Protein AF-A0A815A4K5-F1 (afdb_monomer)

InterPro domains:
  IPR009099 Beta-lactamase-inhibitor protein BLIP [PF07467] (3-71)
  IPR037873 BamE-like [G3DSA:3.30.1450.10] (1-70)

Solvent-accessible surface area (backbone atoms only — not comparable to full-atom values): 4066 Å² total; per-residue (Å²): 94,40,47,67,69,56,61,69,67,59,56,76,62,38,36,65,64,57,50,20,66,73,59,72,45,79,57,42,80,75,48,75,47,76,64,76,72,66,23,36,38,32,32,36,28,48,29,62,98,45,90,84,11,40,32,46,35,34,25,44,60,66,15,30,68,47,79,49,74,48,59,75,128

Sequence (73 aa):
MITQQQYTSLQIGWTRDQVTQFIGNAGNVASETGTGNVAAVSVQYKVVGTVIGTVNLIFSGGKLYIKTGFGFK

Secondary structure (DSSP, 8-state):
-B-HHHHHH--TT-BHHHHHHHHT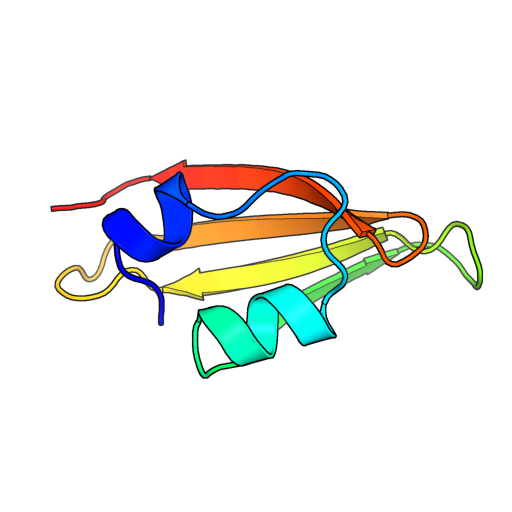S--EEEEEES-GGG-EEEEEEEBTT-SS-EEEEEEETTEEEEEEEE---

Organism: NCBI:txid433720

Foldseek 3Di:
DAEPVLLVPDDWFAALVRSCVSRVHSAAFPDWDDDDQQIKTWGKDAYPPDPPKIWIFIDHSRTTHDIDIDDHD

pLDDT: mean 94.33, std 5.35, range [73.25, 98.25]

Mean predicted aligned error: 2.85 Å

Radius of gyration: 11.69 Å; Cα contacts (8 Å, |Δi|>4): 152; chains: 1; bounding box: 28×17×31 Å

Structure (mmCIF, N/CA/C/O backbone):
data_AF-A0A815A4K5-F1
#
_entry.id   AF-A0A815A4K5-F1
#
loop_
_atom_site.group_PDB
_atom_site.id
_atom_site.type_symbol
_atom_site.label_atom_id
_atom_site.label_alt_id
_atom_site.label_comp_id
_atom_site.label_asym_id
_atom_site.label_entity_id
_atom_site.label_seq_id
_atom_site.pdbx_PDB_ins_code
_atom_site.Cartn_x
_atom_site.Cartn_y
_atom_site.Cartn_z
_atom_site.occupancy
_atom_site.B_iso_or_equiv
_atom_site.auth_seq_id
_atom_site.auth_comp_id
_atom_site.auth_asym_id
_atom_site.auth_atom_id
_atom_site.pdbx_PDB_model_num
ATOM 1 N N . MET A 1 1 ? -8.304 -4.538 3.120 1.00 93.44 1 MET A N 1
ATOM 2 C CA . MET A 1 1 ? -8.821 -3.336 3.826 1.00 93.44 1 MET A CA 1
ATOM 3 C C . MET A 1 1 ? -7.659 -2.615 4.497 1.00 93.44 1 MET A C 1
ATOM 5 O O . MET A 1 1 ? -6.604 -3.222 4.624 1.00 93.44 1 MET A O 1
ATOM 9 N N . ILE A 1 2 ? -7.821 -1.354 4.895 1.00 96.81 2 ILE A N 1
ATOM 10 C CA . ILE A 1 2 ? -6.758 -0.547 5.517 1.00 96.81 2 ILE A CA 1
ATOM 11 C C . ILE A 1 2 ? -7.303 0.255 6.708 1.00 96.81 2 ILE A C 1
ATOM 13 O O . ILE A 1 2 ? -8.425 0.762 6.650 1.00 96.81 2 ILE A O 1
ATOM 17 N N . THR A 1 3 ? -6.538 0.357 7.796 1.00 96.81 3 THR A N 1
ATOM 18 C CA . THR A 1 3 ? -6.876 1.215 8.947 1.00 96.81 3 THR A CA 1
ATOM 19 C C . THR A 1 3 ? -6.360 2.644 8.757 1.00 96.81 3 THR A C 1
ATOM 21 O O . THR A 1 3 ? -5.479 2.895 7.931 1.00 96.81 3 THR A O 1
ATOM 24 N N . GLN A 1 4 ? -6.866 3.600 9.545 1.00 96.19 4 GLN A N 1
ATOM 25 C CA . GLN A 1 4 ? -6.349 4.974 9.525 1.00 96.19 4 GLN A CA 1
ATOM 26 C C . GLN A 1 4 ? -4.864 5.030 9.893 1.00 96.19 4 GLN A C 1
ATOM 28 O O . GLN A 1 4 ? -4.097 5.698 9.208 1.00 96.19 4 GLN A O 1
ATOM 33 N N . GLN A 1 5 ? -4.452 4.291 10.927 1.00 96.31 5 GLN A N 1
ATOM 34 C CA . GLN A 1 5 ? -3.052 4.231 11.348 1.00 96.31 5 GLN A CA 1
ATOM 35 C C . GLN A 1 5 ? -2.155 3.665 10.243 1.00 96.31 5 GLN A C 1
ATOM 37 O O . GLN A 1 5 ? -1.106 4.230 9.954 1.00 96.31 5 GLN A O 1
ATOM 42 N N . GLN A 1 6 ? -2.580 2.587 9.578 1.00 97.31 6 GLN A N 1
ATOM 43 C CA . GLN A 1 6 ? -1.823 2.043 8.453 1.00 97.31 6 GLN A CA 1
ATOM 44 C C . GLN A 1 6 ? -1.687 3.084 7.333 1.00 97.31 6 GLN A C 1
ATOM 46 O O . GLN A 1 6 ? -0.581 3.332 6.863 1.00 97.31 6 GLN A O 1
ATOM 51 N N . TYR A 1 7 ? -2.784 3.741 6.942 1.00 97.38 7 TYR A N 1
ATOM 52 C CA . TYR A 1 7 ? -2.774 4.770 5.897 1.00 97.38 7 TYR A CA 1
ATOM 53 C C . TYR A 1 7 ? -1.843 5.952 6.214 1.00 97.38 7 TYR A C 1
ATOM 55 O O . TYR A 1 7 ? -1.091 6.415 5.344 1.00 97.38 7 TYR A O 1
ATOM 63 N N . THR A 1 8 ? -1.881 6.462 7.447 1.00 97.00 8 THR A N 1
ATOM 64 C CA . THR A 1 8 ? -1.044 7.600 7.843 1.00 97.00 8 THR A CA 1
ATOM 65 C C . THR A 1 8 ? 0.433 7.219 7.875 1.00 97.00 8 THR A C 1
ATOM 67 O O . THR A 1 8 ? 1.251 8.014 7.411 1.00 97.00 8 THR A O 1
ATOM 70 N N . SER A 1 9 ? 0.761 5.994 8.299 1.00 97.94 9 SER A N 1
ATOM 71 C CA . SER A 1 9 ? 2.129 5.463 8.330 1.00 97.94 9 SER A CA 1
ATOM 72 C C . SER A 1 9 ? 2.723 5.120 6.961 1.00 97.94 9 SER A C 1
ATOM 74 O O . SER A 1 9 ? 3.945 5.060 6.852 1.00 97.94 9 SER A O 1
ATOM 76 N N . LEU A 1 10 ? 1.910 4.917 5.914 1.00 97.81 10 LEU A N 1
ATOM 77 C CA . LEU A 1 10 ? 2.436 4.689 4.561 1.00 97.81 10 LEU A CA 1
ATOM 78 C C . LEU A 1 10 ? 3.300 5.863 4.100 1.00 97.81 10 LEU A C 1
ATOM 80 O O . LEU A 1 10 ? 2.885 7.023 4.191 1.00 97.81 10 LEU A O 1
ATOM 84 N N . GLN A 1 11 ? 4.451 5.561 3.508 1.00 97.75 11 GLN A N 1
ATOM 85 C CA . GLN A 1 11 ? 5.358 6.577 2.985 1.00 97.75 11 GLN A CA 1
ATOM 86 C C . GLN A 1 11 ? 5.429 6.521 1.462 1.00 97.75 11 GLN A C 1
ATOM 88 O O . GLN A 1 11 ? 5.461 5.450 0.853 1.00 97.75 11 GLN A O 1
ATOM 93 N N . ILE A 1 12 ? 5.485 7.702 0.847 1.00 98.06 12 ILE A N 1
ATOM 94 C CA . ILE A 1 12 ? 5.820 7.839 -0.570 1.00 98.06 12 ILE A CA 1
ATOM 95 C C . ILE A 1 12 ? 7.195 7.202 -0.812 1.00 98.06 12 ILE A C 1
ATOM 97 O O . ILE A 1 12 ? 8.097 7.309 0.017 1.00 98.06 12 ILE A O 1
ATOM 101 N N . GLY A 1 13 ? 7.342 6.517 -1.941 1.00 97.50 13 GLY A N 1
ATOM 102 C CA . GLY A 1 13 ? 8.555 5.798 -2.320 1.00 97.50 13 GLY A CA 1
ATOM 103 C C . GLY A 1 13 ? 8.539 4.302 -2.000 1.00 97.50 13 GLY A C 1
ATOM 104 O O . GLY A 1 13 ? 9.358 3.578 -2.565 1.00 97.50 13 GLY A O 1
ATOM 105 N N . TRP A 1 14 ? 7.617 3.819 -1.161 1.00 98.12 14 TRP A N 1
ATOM 106 C CA . TRP A 1 14 ? 7.490 2.385 -0.875 1.00 98.12 14 TRP A CA 1
ATOM 107 C C . TRP A 1 14 ? 7.053 1.589 -2.103 1.00 98.12 14 TRP A C 1
ATOM 109 O O . TRP A 1 14 ? 6.222 2.045 -2.888 1.00 98.12 14 TRP A O 1
ATOM 119 N N . THR A 1 15 ? 7.567 0.374 -2.259 1.00 97.06 15 THR A N 1
ATOM 120 C CA . THR A 1 15 ? 7.109 -0.535 -3.316 1.00 97.06 15 THR A CA 1
ATOM 121 C C . THR A 1 15 ? 5.736 -1.122 -2.991 1.00 97.06 15 THR A C 1
ATOM 123 O O . THR A 1 15 ? 5.288 -1.112 -1.840 1.00 97.06 15 THR A O 1
ATOM 126 N N . ARG A 1 16 ? 5.060 -1.685 -4.000 1.00 95.25 16 ARG A N 1
ATOM 127 C CA . ARG A 1 16 ? 3.795 -2.413 -3.787 1.00 95.25 16 ARG A CA 1
ATOM 128 C C . ARG A 1 16 ? 3.947 -3.556 -2.785 1.00 95.25 16 ARG A C 1
ATOM 130 O O . ARG A 1 16 ? 3.040 -3.765 -1.984 1.00 95.25 16 ARG A O 1
ATOM 137 N N . ASP A 1 17 ? 5.088 -4.240 -2.785 1.00 97.12 17 ASP A N 1
ATOM 138 C CA . ASP A 1 17 ? 5.352 -5.345 -1.861 1.00 97.12 17 ASP A CA 1
ATOM 139 C C . ASP A 1 17 ? 5.514 -4.852 -0.427 1.00 97.12 17 ASP A C 1
ATOM 141 O O . ASP A 1 17 ? 4.885 -5.397 0.475 1.00 97.12 17 ASP A O 1
ATOM 145 N N . GLN A 1 18 ? 6.265 -3.766 -0.214 1.00 98.25 18 GLN A N 1
ATOM 146 C CA . GLN A 1 18 ? 6.406 -3.153 1.112 1.00 98.25 18 GLN A CA 1
ATOM 147 C C . GLN A 1 18 ? 5.050 -2.697 1.661 1.00 98.25 18 GLN A C 1
ATOM 149 O O . GLN A 1 18 ? 4.715 -2.977 2.812 1.00 98.25 18 GLN A O 1
ATOM 154 N N . VAL A 1 19 ? 4.236 -2.044 0.824 1.00 98.00 19 VAL A N 1
ATOM 155 C CA . VAL A 1 19 ? 2.871 -1.635 1.188 1.00 98.00 19 VAL A CA 1
ATOM 156 C C . VAL A 1 19 ? 2.002 -2.854 1.515 1.00 98.00 19 VAL A C 1
ATOM 158 O O . VAL A 1 19 ? 1.306 -2.859 2.529 1.00 98.00 19 VAL A O 1
ATOM 161 N N . THR A 1 20 ? 2.062 -3.904 0.695 1.00 97.38 20 THR A N 1
ATOM 162 C CA . THR A 1 20 ? 1.276 -5.134 0.878 1.00 97.38 20 THR A CA 1
ATOM 163 C C . THR A 1 20 ? 1.654 -5.860 2.163 1.00 97.38 20 THR A C 1
ATOM 165 O O . THR A 1 20 ? 0.765 -6.264 2.909 1.00 97.38 20 THR A O 1
ATOM 168 N N . GLN A 1 21 ? 2.949 -5.988 2.452 1.00 97.81 21 GLN A N 1
ATOM 169 C CA . GLN A 1 21 ? 3.457 -6.600 3.680 1.00 97.81 21 GLN A CA 1
ATOM 170 C C . GLN A 1 21 ? 3.054 -5.798 4.919 1.00 97.81 21 GLN A C 1
ATOM 172 O O . GLN A 1 21 ? 2.623 -6.381 5.909 1.00 97.81 21 GLN A O 1
ATOM 177 N N . PHE A 1 22 ? 3.141 -4.468 4.855 1.00 98.00 22 PHE A N 1
ATOM 178 C CA . PHE A 1 22 ? 2.782 -3.602 5.975 1.00 98.00 22 PHE A CA 1
ATOM 179 C C . PHE A 1 22 ? 1.272 -3.590 6.265 1.00 98.00 22 PHE A C 1
ATOM 181 O O . PHE A 1 22 ? 0.853 -3.632 7.422 1.00 98.00 22 PHE A O 1
ATOM 188 N N . ILE A 1 23 ? 0.435 -3.533 5.224 1.00 96.62 23 ILE A N 1
ATOM 189 C CA . ILE A 1 23 ? -1.028 -3.533 5.379 1.00 96.62 23 ILE A CA 1
ATOM 190 C C . ILE A 1 23 ? -1.559 -4.949 5.663 1.00 96.62 23 ILE A C 1
ATOM 192 O O . ILE A 1 23 ? -2.595 -5.107 6.312 1.00 96.62 23 ILE A O 1
ATOM 196 N N . GLY A 1 24 ? -0.880 -5.977 5.153 1.00 96.62 24 GLY A N 1
ATOM 197 C CA . GLY A 1 24 ? -1.316 -7.373 5.189 1.00 96.62 24 GLY A CA 1
ATOM 198 C C . GLY A 1 24 ? -2.290 -7.758 4.067 1.00 96.62 24 GLY A C 1
ATOM 199 O O . GLY A 1 24 ? -2.891 -8.826 4.121 1.00 96.62 24 GLY A O 1
ATOM 200 N N . ASN A 1 25 ? -2.503 -6.900 3.061 1.00 94.81 25 ASN A N 1
AT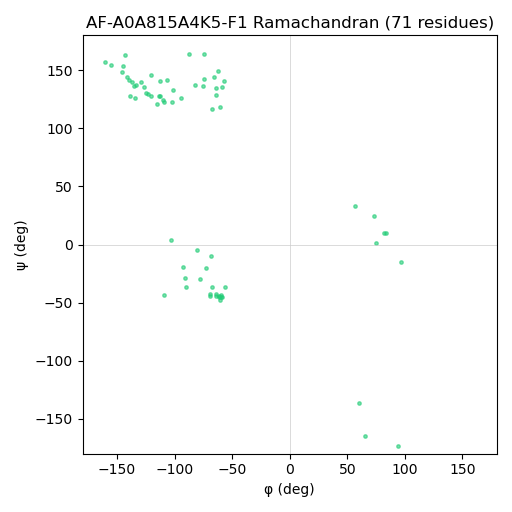OM 201 C CA . ASN A 1 25 ? -3.228 -7.244 1.830 1.00 94.81 25 ASN A CA 1
ATOM 202 C C . ASN A 1 25 ? -2.814 -6.349 0.653 1.00 94.81 25 ASN A C 1
ATOM 204 O O . ASN A 1 25 ? -2.407 -5.204 0.840 1.00 94.81 25 ASN A O 1
ATOM 208 N N . ALA A 1 26 ? -2.970 -6.867 -0.566 1.00 94.94 26 ALA A N 1
ATOM 209 C CA . ALA A 1 26 ? -2.543 -6.196 -1.797 1.00 94.94 26 ALA A CA 1
ATOM 210 C C . ALA A 1 26 ? -3.521 -5.121 -2.309 1.00 94.94 26 ALA A C 1
ATOM 212 O O . ALA A 1 26 ? -3.225 -4.446 -3.292 1.00 94.94 26 ALA A O 1
ATOM 213 N N . GLY A 1 27 ? -4.685 -4.962 -1.666 1.00 94.81 27 GLY A N 1
ATOM 214 C CA . GLY A 1 27 ? -5.773 -4.130 -2.180 1.00 94.81 27 GLY A CA 1
ATOM 215 C C . GLY A 1 27 ? -6.360 -4.681 -3.484 1.00 94.81 27 GLY A C 1
ATOM 216 O O . GLY A 1 27 ? -6.136 -5.835 -3.842 1.00 94.81 27 GLY A O 1
ATOM 217 N N . ASN A 1 28 ? -7.129 -3.852 -4.187 1.00 96.44 28 ASN A N 1
ATOM 218 C CA . ASN A 1 28 ? -7.668 -4.170 -5.509 1.00 96.44 28 ASN A CA 1
ATOM 219 C C . ASN A 1 28 ? -7.034 -3.249 -6.547 1.00 96.44 28 ASN A C 1
ATOM 221 O O . ASN A 1 28 ? -7.075 -2.031 -6.381 1.00 96.44 28 ASN A O 1
ATOM 225 N N . VAL A 1 29 ? -6.479 -3.805 -7.623 1.00 96.44 29 VAL A N 1
ATOM 226 C CA . VAL A 1 29 ? -6.010 -2.988 -8.749 1.00 96.44 29 VAL A CA 1
ATOM 227 C C . VAL A 1 29 ? -7.232 -2.370 -9.423 1.00 96.44 29 VAL A C 1
ATOM 229 O O . VAL A 1 29 ? -8.106 -3.084 -9.906 1.00 96.44 29 VAL A O 1
ATOM 232 N N . ALA A 1 30 ? -7.313 -1.043 -9.398 1.00 93.94 30 ALA A N 1
ATOM 233 C CA . ALA A 1 30 ? -8.408 -0.292 -9.997 1.00 93.94 30 ALA A CA 1
ATOM 234 C C . ALA A 1 30 ? -8.114 0.065 -11.457 1.00 93.94 30 ALA A C 1
ATOM 236 O O . ALA A 1 30 ? -9.020 0.060 -12.286 1.00 93.94 30 ALA A O 1
ATOM 237 N N . SER A 1 31 ? -6.856 0.376 -11.766 1.00 93.75 31 S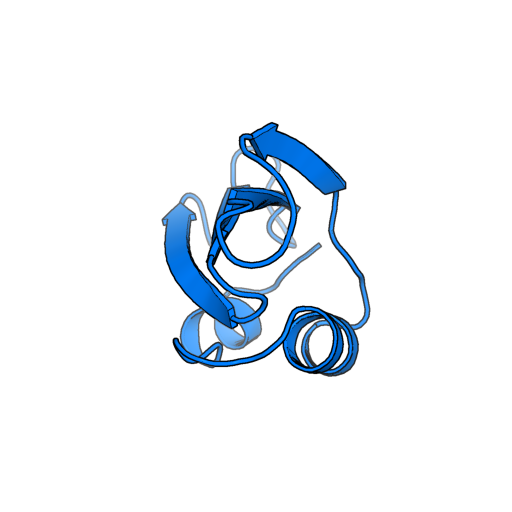ER A N 1
ATOM 238 C CA . SER A 1 31 ? -6.400 0.649 -13.125 1.00 93.75 31 SER A CA 1
ATOM 239 C C . SER A 1 31 ? -4.888 0.492 -13.241 1.00 93.75 31 SER A C 1
ATOM 241 O O . SER A 1 31 ? -4.151 0.622 -12.261 1.00 93.75 31 SER A O 1
ATOM 243 N N . GLU A 1 32 ? -4.437 0.244 -14.463 1.00 93.94 32 GLU A N 1
ATOM 244 C CA . GLU A 1 32 ? -3.033 0.251 -14.848 1.00 93.94 32 GLU A CA 1
ATOM 245 C C . GLU A 1 32 ? -2.917 0.931 -16.213 1.00 93.94 32 GLU 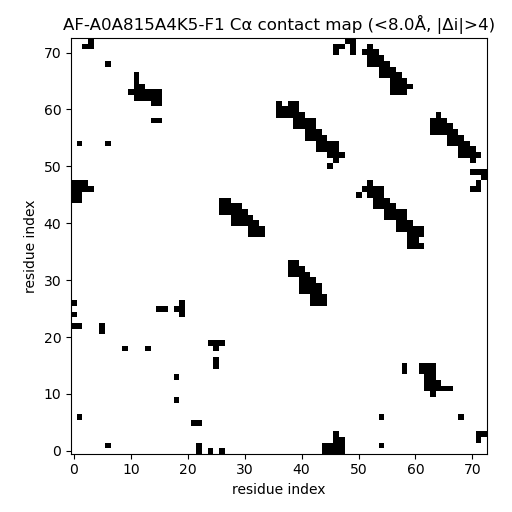A C 1
ATOM 247 O O . GLU A 1 32 ? -3.647 0.589 -17.144 1.00 93.94 32 GLU A O 1
ATOM 252 N N . THR A 1 33 ? -2.037 1.927 -16.311 1.00 90.19 33 THR A N 1
ATOM 253 C CA . THR A 1 33 ? -1.857 2.734 -17.522 1.00 90.19 33 THR A CA 1
ATOM 254 C C . THR A 1 33 ? -0.371 2.910 -17.812 1.00 90.19 33 THR A C 1
ATOM 256 O O . THR A 1 33 ? 0.405 3.221 -16.912 1.00 90.19 33 THR A O 1
ATOM 259 N N . GLY A 1 34 ? 0.023 2.774 -19.080 1.00 87.38 34 GLY A N 1
ATOM 260 C CA . GLY A 1 34 ? 1.423 2.825 -19.514 1.00 87.38 34 GLY A CA 1
ATOM 261 C C . GLY A 1 34 ? 2.064 1.435 -19.591 1.00 87.38 34 GLY A C 1
ATOM 262 O O . GLY A 1 34 ? 1.384 0.423 -19.462 1.00 87.38 34 GLY A O 1
ATOM 263 N N . THR A 1 35 ? 3.375 1.380 -19.839 1.00 80.50 35 THR A N 1
ATOM 264 C CA . THR A 1 35 ? 4.121 0.119 -20.012 1.00 80.50 35 THR A CA 1
ATOM 265 C C . THR A 1 35 ? 5.505 0.193 -19.378 1.00 80.50 35 THR A C 1
ATOM 267 O O . THR A 1 35 ? 6.172 1.225 -19.453 1.00 80.50 35 THR A O 1
ATOM 270 N N . GLY A 1 36 ? 5.982 -0.914 -18.806 1.00 78.50 36 GLY A N 1
ATOM 271 C CA . GLY A 1 36 ? 7.324 -0.991 -18.224 1.00 78.50 36 GLY A CA 1
ATOM 272 C C . GLY A 1 36 ? 7.534 0.020 -17.092 1.00 78.50 36 GLY A C 1
ATOM 273 O O . GLY A 1 36 ? 6.662 0.222 -16.252 1.00 78.50 36 GLY A O 1
ATOM 274 N N . ASN A 1 37 ? 8.686 0.692 -17.079 1.00 73.25 37 ASN A N 1
ATOM 275 C CA . ASN A 1 37 ? 9.088 1.592 -15.987 1.00 73.25 37 ASN A CA 1
ATOM 276 C C . ASN A 1 37 ? 8.249 2.878 -15.869 1.00 73.25 37 ASN A C 1
ATOM 278 O O . ASN A 1 37 ? 8.395 3.602 -14.887 1.00 73.25 37 ASN A O 1
ATOM 282 N N . VAL A 1 38 ? 7.387 3.171 -16.847 1.00 78.50 38 VAL A N 1
ATOM 283 C CA . VAL A 1 38 ? 6.467 4.323 -16.822 1.00 78.50 38 VAL A CA 1
ATOM 284 C C . VAL A 1 38 ? 5.028 3.923 -16.497 1.00 78.50 38 VAL A C 1
ATOM 286 O O . VAL A 1 38 ? 4.141 4.772 -16.524 1.00 78.50 38 VAL A O 1
ATOM 289 N N . ALA A 1 39 ? 4.780 2.642 -16.204 1.00 88.25 39 ALA A N 1
ATOM 290 C CA . ALA A 1 39 ? 3.457 2.187 -15.813 1.00 88.25 39 ALA A CA 1
ATOM 291 C C . ALA A 1 39 ? 3.035 2.837 -14.487 1.00 88.25 39 ALA A C 1
ATOM 293 O O . ALA A 1 39 ? 3.764 2.803 -13.487 1.00 88.25 39 ALA A O 1
ATOM 294 N N . ALA A 1 40 ? 1.839 3.418 -14.496 1.00 94.12 40 ALA A N 1
ATOM 295 C CA . ALA A 1 40 ? 1.146 3.905 -13.322 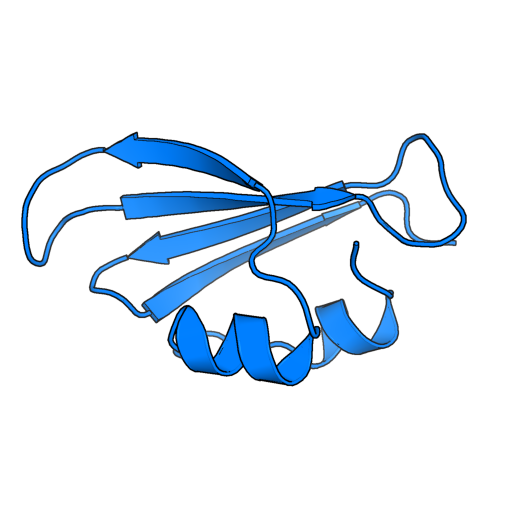1.00 94.12 40 ALA A CA 1
ATOM 296 C C . ALA A 1 40 ? 0.058 2.899 -12.933 1.00 94.12 40 ALA A C 1
ATOM 298 O O . ALA A 1 40 ? -0.828 2.597 -13.732 1.00 94.12 40 ALA A O 1
ATOM 299 N N . VAL A 1 41 ? 0.110 2.396 -11.702 1.00 96.19 41 VAL A N 1
ATOM 300 C CA . VAL A 1 41 ? -0.843 1.416 -11.169 1.00 96.19 41 VAL A CA 1
ATOM 301 C C . VAL A 1 41 ? -1.629 2.049 -10.032 1.00 96.19 41 VAL A C 1
ATOM 303 O O . VAL A 1 41 ? -1.046 2.458 -9.028 1.00 96.19 41 VAL A O 1
ATOM 306 N N . SER A 1 42 ? -2.951 2.099 -10.159 1.00 97.44 42 SER A N 1
ATOM 307 C CA . SER A 1 42 ? -3.849 2.521 -9.086 1.00 97.44 42 SER A CA 1
ATOM 308 C C . SER A 1 42 ? -4.357 1.305 -8.317 1.00 97.44 42 SER A C 1
ATOM 310 O O . SER A 1 42 ? -4.919 0.372 -8.892 1.00 97.44 42 SER A O 1
ATOM 312 N N . VAL A 1 43 ? -4.185 1.324 -6.999 1.00 97.81 43 VAL A N 1
ATOM 313 C CA . VAL A 1 43 ? -4.649 0.290 -6.076 1.00 97.81 43 VAL A CA 1
ATOM 314 C C . VAL A 1 43 ? -5.609 0.913 -5.073 1.00 97.81 43 VAL A C 1
ATOM 316 O O . VAL A 1 43 ? -5.289 1.903 -4.416 1.00 97.81 43 VAL A O 1
ATOM 319 N N . GLN A 1 44 ? -6.787 0.316 -4.931 1.00 97.56 44 GLN A N 1
ATOM 320 C CA . GLN A 1 44 ? -7.813 0.746 -3.995 1.00 97.56 44 GLN A CA 1
ATOM 321 C C . GLN A 1 44 ? -7.947 -0.186 -2.795 1.00 97.56 44 GLN A C 1
ATOM 323 O O . GLN A 1 44 ? -7.935 -1.413 -2.911 1.00 97.56 44 GLN A O 1
ATOM 328 N N . TYR A 1 45 ? -8.176 0.421 -1.635 1.00 97.12 45 TYR A N 1
ATOM 329 C CA . TYR A 1 45 ? -8.465 -0.254 -0.379 1.00 97.12 45 TYR A CA 1
ATOM 330 C C . TYR A 1 45 ? -9.754 0.302 0.219 1.00 97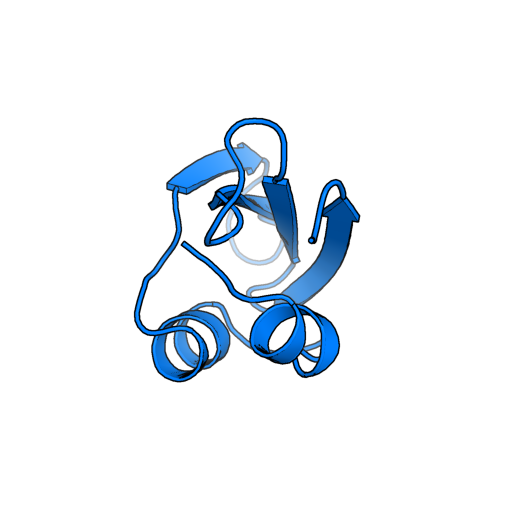.12 45 TYR A C 1
ATOM 332 O O . TYR A 1 45 ? -9.941 1.510 0.309 1.00 97.12 45 TYR A O 1
ATOM 340 N N . LYS A 1 46 ? -10.621 -0.585 0.711 1.00 96.69 46 LYS A N 1
ATOM 341 C CA . LYS A 1 46 ? -11.706 -0.196 1.621 1.00 96.69 46 LYS A CA 1
ATOM 342 C C . LYS A 1 46 ? -11.142 0.103 3.007 1.00 96.69 46 LYS A C 1
ATOM 344 O O . LYS A 1 46 ? -10.229 -0.602 3.457 1.00 96.69 46 LYS A O 1
ATOM 349 N N . VAL A 1 47 ? -11.694 1.110 3.673 1.00 96.50 47 VAL A N 1
ATOM 350 C CA . VAL A 1 47 ? -11.294 1.472 5.037 1.00 96.50 47 VAL A CA 1
ATOM 351 C C . VAL A 1 47 ? -11.998 0.566 6.048 1.00 96.50 47 VAL A C 1
ATOM 353 O O . VAL A 1 47 ? -13.180 0.258 5.913 1.00 96.50 47 VAL A O 1
ATOM 356 N N . VAL A 1 48 ? -11.260 0.103 7.056 1.00 94.62 48 VAL A N 1
ATOM 357 C CA . VAL A 1 48 ? -11.809 -0.739 8.130 1.00 94.62 48 VAL A CA 1
ATOM 358 C C . VAL A 1 48 ? -12.847 0.046 8.942 1.00 94.62 48 VAL A C 1
ATOM 360 O O . VAL A 1 48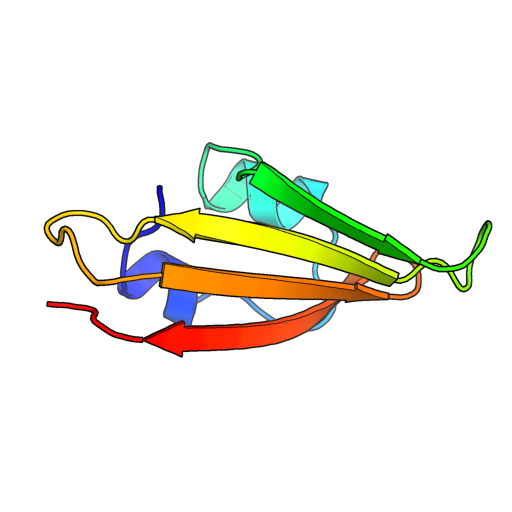 ? -12.603 1.185 9.327 1.00 94.62 48 VAL A O 1
ATOM 363 N N . GLY A 1 49 ? -13.993 -0.576 9.236 1.00 91.75 49 GLY A N 1
ATOM 364 C CA . GLY A 1 49 ? -15.015 -0.010 10.130 1.00 91.75 49 GLY A CA 1
ATOM 365 C C . GLY A 1 49 ? -15.973 1.002 9.489 1.00 91.75 49 GLY A C 1
ATOM 366 O O . GLY A 1 49 ? -16.734 1.648 10.207 1.00 91.75 49 GLY A O 1
ATOM 367 N N . THR A 1 50 ? -15.959 1.144 8.161 1.00 90.75 50 THR A N 1
ATOM 368 C CA . THR A 1 50 ? -16.812 2.074 7.405 1.00 90.75 50 THR A CA 1
ATOM 369 C C . THR A 1 50 ? -17.191 1.483 6.046 1.00 90.75 50 THR A C 1
ATOM 371 O O . THR A 1 50 ? -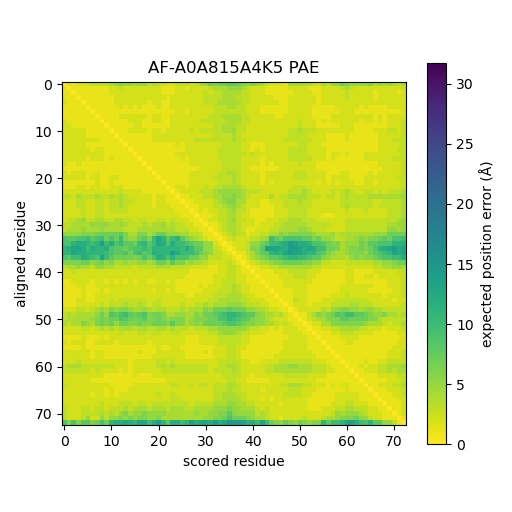16.423 0.738 5.442 1.00 90.75 50 THR A O 1
ATOM 374 N N . VAL A 1 51 ? -18.382 1.823 5.549 1.00 87.75 51 VAL A N 1
ATOM 375 C CA . VAL A 1 51 ? -18.857 1.392 4.219 1.00 87.75 51 VAL A CA 1
ATOM 376 C C . VAL A 1 51 ? -18.480 2.408 3.135 1.00 87.75 51 VAL A C 1
ATOM 378 O O . VAL A 1 51 ? -18.259 2.037 1.982 1.00 87.75 51 VAL A O 1
ATOM 381 N N . ILE A 1 52 ? -18.366 3.687 3.508 1.00 90.50 52 ILE A N 1
ATOM 382 C CA . ILE A 1 52 ? -18.120 4.795 2.573 1.00 90.50 52 ILE A CA 1
ATOM 383 C C . ILE A 1 52 ? -16.632 5.123 2.399 1.00 90.50 52 ILE A C 1
ATOM 385 O O . ILE A 1 52 ? -16.266 5.758 1.415 1.00 90.50 52 ILE A O 1
ATOM 389 N N . GLY A 1 53 ? -15.768 4.702 3.327 1.00 95.56 53 GLY A N 1
ATOM 390 C CA . GLY A 1 53 ? -14.347 5.042 3.292 1.00 95.56 53 GLY A CA 1
ATOM 391 C C . GLY A 1 53 ? -13.555 4.255 2.246 1.00 95.56 53 GLY A C 1
ATOM 392 O O . GLY A 1 53 ? -13.686 3.031 2.117 1.00 95.56 53 GLY A O 1
ATOM 393 N N . THR A 1 54 ? -12.679 4.951 1.525 1.00 96.38 54 THR A N 1
ATOM 394 C CA . THR A 1 54 ? -11.754 4.334 0.568 1.00 96.38 54 THR A CA 1
ATOM 395 C C . THR A 1 54 ? -10.412 5.052 0.543 1.00 96.38 54 THR A C 1
ATOM 397 O O . THR A 1 54 ? -10.303 6.244 0.840 1.00 96.38 54 THR A O 1
ATOM 400 N N . VAL A 1 55 ? -9.385 4.297 0.176 1.00 97.62 55 VAL A N 1
ATOM 401 C CA . VAL A 1 55 ? -8.031 4.772 -0.077 1.00 97.62 55 VAL A CA 1
ATOM 402 C C . VAL A 1 55 ? -7.650 4.382 -1.492 1.00 97.62 55 VAL A C 1
ATOM 404 O O . VAL A 1 55 ? -7.777 3.219 -1.866 1.00 97.62 55 VAL A O 1
ATOM 407 N N . ASN A 1 56 ? -7.153 5.343 -2.259 1.00 97.88 56 ASN A N 1
ATOM 408 C CA . ASN A 1 56 ? -6.528 5.135 -3.553 1.00 97.88 56 ASN A CA 1
ATOM 409 C C . ASN A 1 56 ? -5.024 5.415 -3.429 1.00 97.88 56 ASN A C 1
ATOM 411 O O . ASN A 1 56 ? -4.611 6.482 -2.965 1.00 97.88 56 ASN A O 1
ATOM 415 N N . LEU A 1 57 ? -4.218 4.433 -3.810 1.00 98.19 57 LEU A N 1
ATOM 416 C CA . LEU A 1 57 ? -2.768 4.519 -3.880 1.00 98.19 57 LEU A CA 1
ATOM 417 C C . LEU A 1 57 ? -2.357 4.439 -5.345 1.00 98.19 57 LEU A C 1
ATOM 419 O O . LEU A 1 57 ? -2.739 3.495 -6.034 1.00 98.19 57 LEU A O 1
ATOM 423 N N . ILE A 1 58 ? -1.561 5.391 -5.815 1.00 97.38 58 ILE A N 1
ATOM 424 C CA . ILE A 1 58 ? -1.013 5.367 -7.172 1.00 97.38 58 ILE A CA 1
ATOM 425 C C . ILE A 1 58 ? 0.473 5.077 -7.071 1.00 97.38 58 ILE A C 1
ATOM 427 O O . ILE A 1 58 ? 1.221 5.817 -6.429 1.00 97.38 58 ILE A O 1
ATOM 431 N N . PHE A 1 59 ? 0.894 4.008 -7.729 1.00 96.88 59 PHE A N 1
ATOM 432 C CA . PHE A 1 59 ? 2.283 3.616 -7.876 1.00 96.88 59 PHE A CA 1
ATOM 433 C C . PHE A 1 59 ? 2.767 4.030 -9.259 1.00 96.88 59 PHE A C 1
ATOM 435 O O . PHE A 1 59 ? 2.088 3.758 -10.240 1.00 96.88 59 PHE A O 1
ATOM 442 N N . SER A 1 60 ? 3.933 4.659 -9.344 1.00 94.75 60 SER A N 1
ATOM 443 C CA . SER A 1 60 ? 4.594 5.006 -10.604 1.00 94.75 60 SER A CA 1
ATOM 444 C C . SER A 1 60 ? 6.064 4.616 -10.510 1.00 94.75 60 SER A C 1
ATOM 446 O O . SER A 1 60 ? 6.678 4.763 -9.449 1.00 94.75 60 SER A O 1
ATOM 448 N N . GLY A 1 61 ? 6.616 4.023 -11.572 1.00 91.75 61 GLY A N 1
ATOM 449 C CA . GLY A 1 61 ? 7.972 3.459 -11.534 1.00 91.75 61 GLY A CA 1
ATOM 450 C C . GLY A 1 61 ? 8.150 2.409 -10.428 1.00 91.75 61 GLY A C 1
ATOM 451 O O . GLY A 1 61 ? 9.203 2.332 -9.796 1.00 91.75 61 GLY A O 1
ATOM 452 N N . GLY A 1 62 ? 7.085 1.657 -10.123 1.00 92.00 62 GLY A N 1
ATOM 453 C CA . GLY A 1 62 ? 7.066 0.629 -9.075 1.00 92.00 62 GLY A CA 1
ATOM 454 C C . GLY A 1 62 ? 7.001 1.149 -7.632 1.00 92.00 62 GLY A C 1
ATOM 455 O O . GLY A 1 62 ? 6.988 0.338 -6.704 1.00 92.00 62 GLY A O 1
ATOM 456 N N . LYS A 1 63 ? 6.931 2.469 -7.419 1.00 96.12 63 LYS A N 1
ATOM 457 C CA . LYS A 1 63 ? 6.937 3.095 -6.088 1.00 96.12 63 LYS A CA 1
ATOM 458 C C . LYS A 1 63 ? 5.678 3.911 -5.839 1.00 96.12 63 LYS A C 1
ATOM 460 O O . LYS A 1 63 ? 5.135 4.521 -6.755 1.00 96.12 63 LYS A O 1
ATOM 465 N N . LEU A 1 64 ? 5.223 3.937 -4.591 1.00 97.69 64 LEU A N 1
ATOM 466 C CA . LEU A 1 64 ? 4.077 4.720 -4.154 1.00 97.69 64 LEU A CA 1
ATOM 467 C C . LEU A 1 64 ? 4.368 6.196 -4.411 1.00 97.69 64 LEU A C 1
ATOM 469 O O . LEU A 1 64 ? 5.317 6.741 -3.855 1.00 97.69 64 LEU A O 1
ATOM 473 N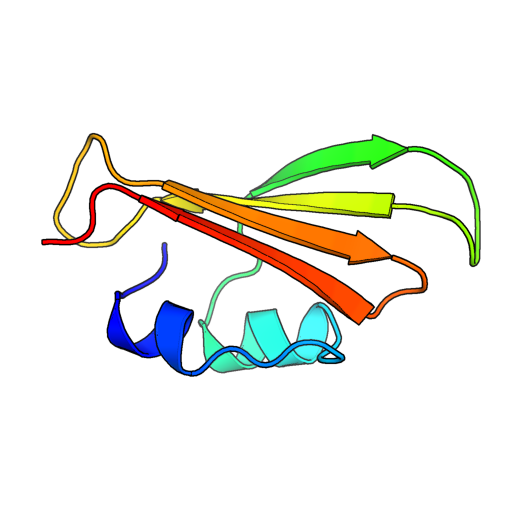 N . TYR A 1 65 ? 3.560 6.821 -5.253 1.00 96.31 65 TYR A N 1
ATOM 474 C CA . TYR A 1 65 ? 3.738 8.199 -5.692 1.00 96.31 65 TYR A CA 1
ATOM 475 C C . TYR A 1 65 ? 2.672 9.118 -5.096 1.00 96.31 65 TYR A C 1
ATOM 477 O O . TYR A 1 65 ? 2.991 10.194 -4.596 1.00 96.31 65 TYR A O 1
ATOM 485 N N . ILE A 1 66 ? 1.414 8.670 -5.083 1.00 96.50 66 ILE A N 1
ATOM 486 C CA . ILE A 1 66 ? 0.290 9.410 -4.501 1.00 96.50 66 ILE A CA 1
ATOM 487 C C . ILE A 1 66 ? -0.471 8.491 -3.554 1.00 96.50 66 ILE A C 1
ATOM 489 O O . ILE A 1 66 ? -0.711 7.323 -3.861 1.00 96.50 66 ILE A O 1
ATOM 493 N N . LYS A 1 67 ? -0.892 9.047 -2.416 1.00 97.62 67 LYS A N 1
ATOM 494 C CA . LYS A 1 67 ? -1.882 8.436 -1.532 1.00 97.62 67 LYS A CA 1
ATOM 495 C C . LYS A 1 67 ? -3.029 9.413 -1.295 1.00 97.62 67 LYS A C 1
ATOM 497 O O . LYS A 1 67 ? -2.802 10.568 -0.941 1.00 97.62 67 LYS A O 1
ATOM 502 N N . THR A 1 68 ? -4.255 8.944 -1.474 1.00 97.50 68 THR A N 1
ATOM 503 C CA . THR A 1 68 ? -5.469 9.712 -1.191 1.00 97.50 68 THR A CA 1
ATOM 504 C C . THR A 1 68 ? -6.424 8.816 -0.431 1.00 97.50 68 THR A C 1
ATOM 506 O O . THR A 1 68 ? -6.722 7.713 -0.874 1.00 97.50 68 THR A O 1
ATOM 509 N N . GLY A 1 69 ? -6.899 9.263 0.723 1.00 96.19 69 GLY A N 1
ATOM 510 C CA . GLY A 1 69 ? -7.813 8.494 1.557 1.00 96.19 69 GLY A CA 1
ATOM 511 C C . GLY A 1 69 ? -8.885 9.386 2.149 1.00 96.19 69 GLY A C 1
ATOM 512 O O . GLY A 1 69 ? -8.597 10.519 2.532 1.00 96.19 69 GLY A O 1
ATOM 513 N N . PHE A 1 70 ? -10.108 8.871 2.233 1.00 95.19 70 PHE A N 1
ATOM 514 C CA . PHE A 1 70 ? -11.224 9.570 2.859 1.00 95.19 70 PHE A CA 1
ATOM 515 C C . PHE A 1 70 ? -12.141 8.611 3.618 1.00 95.19 70 PHE A C 1
ATOM 517 O O . PHE A 1 70 ? -12.135 7.399 3.393 1.00 95.19 70 PHE A O 1
ATOM 524 N N . GLY A 1 71 ? -12.967 9.183 4.498 1.00 92.81 71 GLY A N 1
ATOM 525 C CA . GLY A 1 71 ? -14.023 8.453 5.197 1.00 92.81 71 GLY A CA 1
ATOM 526 C C . GLY A 1 71 ? -13.517 7.510 6.285 1.00 92.81 71 GLY A C 1
ATOM 527 O O . GLY A 1 71 ? -14.207 6.545 6.597 1.00 92.81 71 GLY A O 1
ATOM 528 N N . PHE A 1 72 ? -12.329 7.772 6.841 1.00 91.44 72 PHE A N 1
ATOM 529 C CA . PHE A 1 72 ? -11.877 7.137 8.078 1.00 91.44 72 PHE A CA 1
ATOM 530 C C . PHE A 1 72 ? -12.806 7.505 9.239 1.00 91.44 72 PHE A C 1
ATOM 532 O O . PHE A 1 72 ? -13.418 8.574 9.226 1.00 91.44 72 PHE A O 1
ATOM 539 N N . LYS A 1 73 ? -12.929 6.589 10.199 1.00 75.12 73 LYS A N 1
ATOM 540 C CA . LYS A 1 73 ? -13.699 6.777 11.425 1.00 75.12 73 LYS A CA 1
ATOM 541 C C . LYS A 1 73 ? -12.771 7.177 12.561 1.00 75.12 73 LYS A C 1
ATOM 543 O O . LYS A 1 73 ? -11.705 6.531 12.657 1.00 75.12 73 LYS A O 1
#

Nearest PDB structures (foldseek):
  5wam-assembly1_A-2  TM=6.123E-01  e=7.588E-03  Neisseria gonorrhoeae FA 1090
  7u2t-assembly1_A  TM=5.109E-01  e=4.276E+00  Influenza A virus
  7e6q-assembly2_B  TM=4.650E-01  e=6.633E+00  Influenza A virus (A/duck/Alberta/60/1976(H12N5))